Protein AF-A0A2V9PLI6-F1 (afdb_monomer)

Radius of gyration: 17.42 Å; Cα contacts (8 Å, |Δi|>4): 102; chains: 1; bounding box: 37×20×44 Å

Solvent-accessible surface area (backbone atoms only — not comparable to full-atom values): 4084 Å² total; per-residue (Å²): 132,89,78,93,75,79,70,88,65,59,51,70,51,78,51,74,45,83,46,70,52,76,43,81,51,78,52,96,96,53,80,72,42,82,42,80,49,77,46,62,36,38,36,41,40,33,38,32,67,47,99,84,73,43,82,44,79,52,72,53,72,52,113

Structure (mmCIF, N/CA/C/O backbone):
data_AF-A0A2V9PLI6-F1
#
_entry.id   AF-A0A2V9PLI6-F1
#
loop_
_atom_site.group_PDB
_atom_site.id
_atom_site.type_symbol
_atom_site.label_atom_id
_atom_site.label_alt_id
_atom_site.label_comp_id
_atom_site.label_asym_id
_atom_site.label_entity_id
_atom_site.label_seq_id
_atom_site.pdbx_PDB_ins_code
_atom_site.Cartn_x
_atom_site.Cartn_y
_atom_site.Cartn_z
_atom_site.occupancy
_atom_site.B_iso_or_equiv
_atom_site.auth_seq_id
_atom_site.auth_comp_id
_atom_site.auth_asym_id
_atom_site.auth_atom_id
_atom_site.pdbx_PDB_model_num
ATOM 1 N N . GLY A 1 1 ? 9.564 6.990 4.288 1.00 46.59 1 GLY A N 1
ATOM 2 C CA . GLY A 1 1 ? 8.341 7.722 3.931 1.00 46.59 1 GLY A CA 1
ATOM 3 C C . GLY A 1 1 ? 7.649 8.147 5.202 1.00 46.59 1 GLY A C 1
ATOM 4 O O . GLY A 1 1 ? 7.608 7.358 6.134 1.00 46.59 1 GLY A O 1
ATOM 5 N N . VAL A 1 2 ? 7.159 9.383 5.273 1.00 41.06 2 VAL A N 1
ATOM 6 C CA . VAL A 1 2 ? 6.029 9.672 6.165 1.00 41.06 2 VAL A CA 1
ATOM 7 C C . VAL A 1 2 ? 4.820 9.140 5.428 1.00 41.06 2 VAL A C 1
ATOM 9 O O . VAL A 1 2 ? 4.654 9.453 4.254 1.00 41.06 2 VAL A O 1
ATOM 12 N N . GLU A 1 3 ? 4.049 8.294 6.087 1.00 49.94 3 GLU A N 1
ATOM 13 C CA . GLU A 1 3 ? 2.948 7.573 5.475 1.00 49.94 3 GLU A CA 1
ATOM 14 C C . GLU A 1 3 ? 1.635 8.154 6.001 1.00 49.94 3 GLU A C 1
ATOM 16 O O . GLU A 1 3 ? 1.194 7.793 7.094 1.00 49.94 3 GLU A O 1
ATOM 21 N N . PRO A 1 4 ? 1.034 9.134 5.303 1.00 47.03 4 PRO A N 1
ATOM 22 C CA . PRO A 1 4 ? -0.151 9.813 5.779 1.00 47.03 4 PRO A CA 1
ATOM 23 C C . PRO A 1 4 ? -1.370 9.065 5.238 1.00 47.03 4 PRO A C 1
ATOM 25 O O . PRO A 1 4 ? -2.056 9.531 4.335 1.00 47.03 4 PRO A O 1
ATOM 28 N N . SER A 1 5 ? -1.626 7.874 5.767 1.00 53.72 5 SER A N 1
ATOM 29 C CA . SER A 1 5 ? -2.873 7.137 5.526 1.00 53.72 5 SER A CA 1
ATOM 30 C C . SER A 1 5 ? -3.421 6.572 6.834 1.00 53.72 5 SER A C 1
ATOM 32 O O . SER A 1 5 ? -3.820 5.416 6.945 1.00 53.72 5 SER A O 1
ATOM 34 N N . THR A 1 6 ? -3.441 7.404 7.873 1.00 64.81 6 THR A N 1
ATOM 35 C CA . THR A 1 6 ? -3.997 7.039 9.174 1.00 64.81 6 THR A CA 1
ATOM 36 C C . THR A 1 6 ? -5.503 7.283 9.210 1.00 64.81 6 THR A C 1
ATOM 38 O O . THR A 1 6 ? -5.978 8.340 9.617 1.00 64.81 6 THR A O 1
ATOM 41 N N . ILE A 1 7 ? -6.274 6.262 8.830 1.00 74.94 7 ILE A N 1
ATOM 42 C CA . ILE A 1 7 ? -7.666 6.126 9.275 1.00 74.94 7 ILE A CA 1
ATOM 43 C C . ILE A 1 7 ? -7.613 5.647 10.730 1.00 74.94 7 ILE A C 1
ATOM 45 O O . ILE A 1 7 ? -7.368 4.475 11.005 1.00 74.94 7 ILE A O 1
ATOM 49 N N . THR A 1 8 ? -7.791 6.563 11.680 1.00 81.38 8 THR A N 1
ATOM 50 C CA . THR A 1 8 ? -7.609 6.287 13.119 1.00 81.38 8 THR A CA 1
ATOM 51 C C . THR A 1 8 ? -8.767 5.522 13.758 1.00 81.38 8 THR A C 1
ATOM 53 O O . THR A 1 8 ? -8.646 5.055 14.887 1.00 81.38 8 THR A O 1
ATOM 56 N N . ASN A 1 9 ? -9.883 5.383 13.047 1.00 83.00 9 ASN A N 1
ATOM 57 C CA . ASN A 1 9 ? -11.105 4.723 13.501 1.00 83.00 9 ASN A CA 1
ATOM 58 C C . ASN A 1 9 ? -11.490 3.519 12.633 1.00 83.00 9 ASN A C 1
ATOM 60 O O . ASN A 1 9 ? -12.651 3.115 12.617 1.00 83.00 9 ASN A O 1
ATOM 64 N N . PHE A 1 10 ? -10.523 2.959 11.907 1.00 87.75 10 PHE A N 1
ATOM 65 C CA . PHE A 1 10 ? -10.745 1.746 11.142 1.00 87.75 10 PHE A CA 1
ATOM 66 C C . PHE A 1 10 ? -10.953 0.550 12.077 1.00 87.75 10 PHE A C 1
ATOM 68 O O . PHE A 1 10 ? -10.172 0.333 13.006 1.00 87.75 10 PHE A O 1
ATOM 7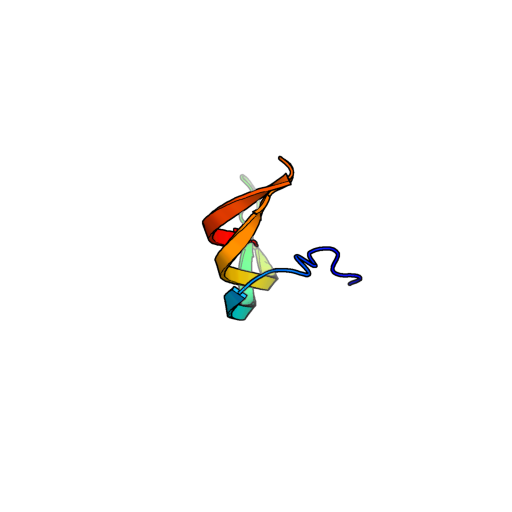5 N N . ASN A 1 11 ? -11.970 -0.259 11.792 1.00 91.19 11 ASN A N 1
ATOM 76 C CA . ASN A 1 11 ? -12.189 -1.547 12.437 1.00 91.19 11 ASN A CA 1
ATOM 77 C C . ASN A 1 11 ? -12.370 -2.633 11.372 1.00 91.19 11 ASN A C 1
ATOM 79 O O . ASN A 1 11 ? -13.394 -2.691 10.690 1.00 91.19 11 ASN A O 1
ATOM 83 N N . GLY A 1 12 ? -11.368 -3.496 11.225 1.00 90.88 12 GLY A N 1
ATOM 84 C CA . GLY A 1 12 ? -11.392 -4.571 10.245 1.00 90.88 12 GLY A CA 1
ATOM 85 C C . GLY A 1 12 ? -10.015 -5.161 9.984 1.00 90.88 12 GLY A C 1
ATOM 86 O O . GLY A 1 12 ? -9.140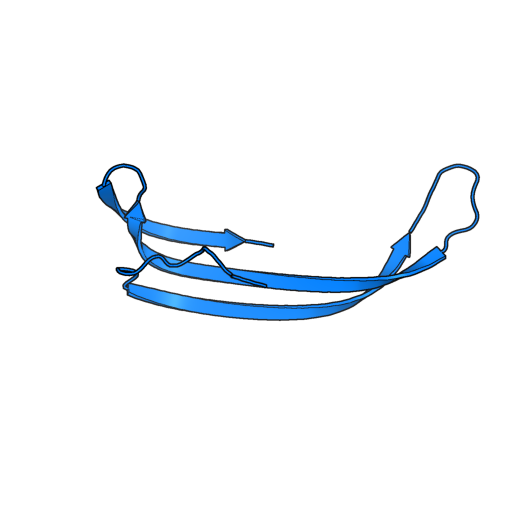 -5.159 10.847 1.00 90.88 12 GLY A O 1
ATOM 87 N N . PHE A 1 13 ? -9.828 -5.671 8.771 1.00 92.06 13 PHE A N 1
ATOM 88 C CA . PHE A 1 13 ? -8.593 -6.311 8.343 1.00 92.06 13 PHE A CA 1
ATOM 89 C C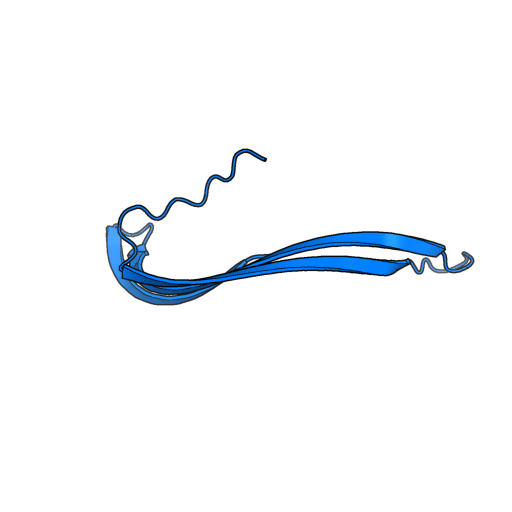 . PHE A 1 13 ? -7.747 -5.373 7.480 1.00 92.06 13 PHE A C 1
ATOM 91 O O . PHE A 1 13 ? -8.260 -4.753 6.546 1.00 92.06 13 PHE A O 1
ATOM 98 N N . VAL A 1 14 ? -6.444 -5.337 7.762 1.00 89.31 14 VAL A N 1
ATOM 99 C CA . VAL A 1 14 ? -5.431 -4.675 6.935 1.00 89.31 14 VAL A CA 1
ATOM 100 C C . VAL A 1 14 ? -4.435 -5.725 6.468 1.00 89.31 14 VAL A C 1
ATOM 102 O O . VAL A 1 14 ? -3.881 -6.462 7.283 1.00 89.31 14 VAL A O 1
ATOM 105 N N . GLY A 1 15 ? -4.199 -5.778 5.162 1.00 89.19 15 GLY A N 1
ATOM 106 C CA . GLY A 1 15 ? -3.119 -6.551 4.565 1.00 89.19 15 GLY A CA 1
ATOM 107 C C . GLY A 1 15 ? -2.174 -5.646 3.787 1.00 89.19 15 GLY A C 1
ATOM 108 O O . GLY A 1 15 ? -2.582 -4.610 3.261 1.00 89.19 15 GLY A O 1
ATOM 109 N N . TRP A 1 16 ? -0.908 -6.041 3.719 1.00 89.19 16 TRP A N 1
ATOM 110 C CA . TRP A 1 16 ? 0.133 -5.313 3.003 1.00 89.19 16 TRP A CA 1
ATOM 111 C C . TRP A 1 16 ? 1.103 -6.286 2.335 1.00 89.19 16 TRP A C 1
ATOM 113 O O . TRP A 1 16 ? 1.247 -7.433 2.769 1.00 89.19 16 TRP A O 1
ATOM 123 N N . ALA A 1 17 ? 1.758 -5.818 1.281 1.00 87.81 17 ALA A N 1
ATOM 124 C CA . ALA A 1 17 ? 2.820 -6.524 0.594 1.00 87.81 17 ALA A CA 1
ATOM 125 C C . ALA A 1 17 ? 3.831 -5.517 0.041 1.00 87.81 17 ALA A C 1
ATOM 127 O O . ALA A 1 17 ? 3.480 -4.651 -0.756 1.00 87.81 17 ALA A O 1
ATOM 128 N N . ALA A 1 18 ? 5.096 -5.682 0.421 1.00 90.69 18 ALA A N 1
ATOM 129 C CA . ALA A 1 18 ? 6.204 -5.091 -0.313 1.00 90.69 18 ALA A CA 1
ATOM 130 C C . ALA A 1 18 ? 6.560 -6.027 -1.473 1.00 90.69 18 ALA A C 1
ATOM 132 O O . ALA A 1 18 ? 6.950 -7.177 -1.259 1.00 90.69 18 ALA A O 1
ATOM 133 N N . VAL A 1 19 ? 6.390 -5.546 -2.699 1.00 90.56 19 VAL A N 1
ATOM 134 C CA . VAL A 1 19 ? 6.668 -6.291 -3.925 1.00 90.56 19 VAL A CA 1
ATOM 135 C C . VAL A 1 19 ? 7.845 -5.633 -4.621 1.00 90.56 19 VAL A C 1
ATOM 137 O O . VAL A 1 19 ? 7.778 -4.466 -4.987 1.00 90.56 19 VAL A O 1
ATOM 140 N N . GLY A 1 20 ? 8.919 -6.388 -4.823 1.00 93.00 20 GLY A N 1
ATOM 141 C CA . GLY A 1 20 ? 10.087 -5.931 -5.565 1.00 93.00 20 GLY A CA 1
ATOM 142 C C . GLY A 1 20 ? 10.460 -6.896 -6.679 1.00 93.00 20 GLY A C 1
ATOM 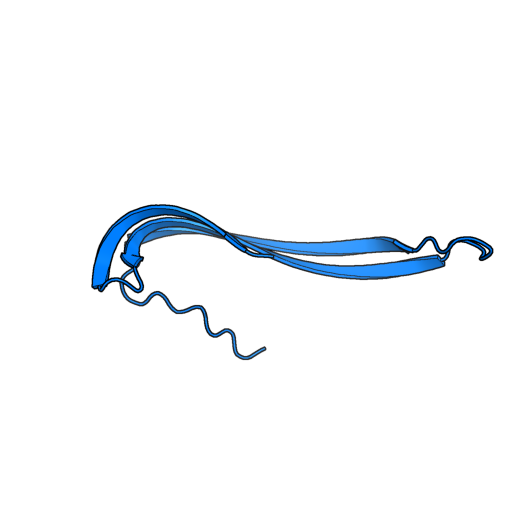143 O O . GLY A 1 20 ? 10.066 -8.066 -6.670 1.00 93.00 20 GLY A O 1
ATOM 144 N N . GLY A 1 21 ? 11.240 -6.413 -7.640 1.00 94.88 21 GLY A N 1
ATOM 145 C CA . GLY A 1 21 ? 11.763 -7.248 -8.713 1.00 94.88 21 GLY A CA 1
ATOM 146 C C . GLY A 1 21 ? 12.423 -6.451 -9.827 1.00 94.88 21 GLY A C 1
ATOM 147 O O . GLY A 1 21 ? 12.692 -5.262 -9.690 1.00 94.88 21 GLY A O 1
ATOM 148 N N . MET A 1 22 ? 12.672 -7.124 -10.949 1.00 97.06 22 MET A N 1
ATOM 149 C CA . MET A 1 22 ? 13.153 -6.493 -12.177 1.00 97.06 22 MET A CA 1
ATOM 150 C C . MET A 1 22 ? 11.989 -6.324 -13.154 1.00 97.06 22 MET A C 1
ATOM 152 O O . MET A 1 22 ? 11.324 -7.296 -13.510 1.00 97.06 22 MET A O 1
ATOM 156 N N . GLY A 1 23 ? 11.746 -5.091 -13.586 1.00 93.81 23 GLY A N 1
ATOM 157 C CA . GLY A 1 23 ? 10.788 -4.743 -14.630 1.00 93.81 23 GLY A CA 1
ATOM 158 C C . GLY A 1 23 ? 11.469 -4.606 -15.990 1.00 93.81 23 GLY A C 1
ATOM 159 O O . GLY A 1 23 ? 12.678 -4.391 -16.077 1.00 93.81 23 GLY A O 1
ATOM 160 N N . THR A 1 24 ? 10.688 -4.710 -17.067 1.00 96.62 24 THR A N 1
ATOM 161 C CA . THR A 1 24 ? 11.161 -4.415 -18.429 1.00 96.62 24 THR A CA 1
ATOM 162 C C . THR A 1 24 ? 10.607 -3.070 -18.876 1.00 96.62 24 THR A C 1
ATOM 164 O O . THR A 1 24 ? 9.413 -2.939 -19.137 1.00 96.62 24 THR A O 1
ATOM 167 N N . HIS A 1 25 ? 11.479 -2.071 -18.963 1.00 94.44 25 HIS A N 1
ATOM 168 C CA . HIS A 1 25 ? 11.158 -0.749 -19.480 1.00 94.44 25 HIS A CA 1
ATOM 169 C C . HIS A 1 25 ? 11.310 -0.749 -21.004 1.00 94.44 25 HIS A C 1
ATOM 171 O O . HIS A 1 25 ? 12.378 -1.076 -21.526 1.00 94.44 25 HIS A O 1
ATOM 177 N N . THR A 1 26 ? 10.229 -0.415 -21.712 1.00 96.44 26 THR A N 1
ATOM 178 C CA . THR A 1 26 ? 10.182 -0.410 -23.181 1.00 96.44 26 THR A CA 1
ATOM 179 C C . THR A 1 26 ? 9.807 0.978 -23.679 1.00 96.44 26 THR A C 1
ATOM 181 O O . THR A 1 26 ? 8.744 1.490 -23.333 1.00 96.44 26 THR A O 1
ATOM 184 N N . VAL A 1 27 ? 10.658 1.551 -24.528 1.00 95.25 27 VAL A N 1
ATOM 185 C CA . VAL A 1 27 ? 10.435 2.828 -25.217 1.00 95.25 27 VAL A CA 1
ATOM 186 C C . VAL A 1 27 ? 10.542 2.579 -26.720 1.00 95.25 27 VAL A C 1
ATOM 188 O O . VAL A 1 27 ? 11.422 1.847 -27.175 1.00 95.25 27 VAL A O 1
ATOM 191 N N . ILE A 1 28 ? 9.622 3.145 -27.506 1.00 95.88 28 ILE A N 1
ATOM 192 C CA . ILE A 1 28 ? 9.617 2.973 -28.967 1.00 95.88 28 ILE A CA 1
ATOM 193 C C . ILE A 1 28 ? 10.925 3.525 -29.547 1.00 95.88 28 ILE A C 1
ATOM 195 O O . ILE A 1 28 ? 11.237 4.696 -29.360 1.00 95.88 28 ILE A O 1
ATOM 199 N N . GLY A 1 29 ? 11.655 2.689 -30.292 1.00 95.62 29 GLY A N 1
ATOM 200 C CA . GLY A 1 29 ? 12.929 3.058 -30.921 1.00 95.62 29 GLY A CA 1
ATOM 201 C C . GLY A 1 29 ? 14.169 2.810 -30.056 1.00 95.62 29 GLY A C 1
ATOM 202 O O . GLY A 1 29 ? 15.279 3.018 -30.539 1.00 95.62 29 GLY A O 1
ATOM 203 N N . GLU A 1 30 ? 14.005 2.320 -28.826 1.00 96.69 30 GLU A N 1
ATOM 204 C CA . GLU A 1 30 ? 15.105 1.996 -27.916 1.00 96.69 30 GLU A CA 1
ATOM 205 C C . GLU A 1 30 ? 15.178 0.493 -27.626 1.00 96.69 30 GLU A C 1
ATOM 207 O O . GLU A 1 30 ? 14.188 -0.239 -27.710 1.00 96.69 30 GLU A O 1
ATOM 212 N N . ALA A 1 31 ? 16.372 0.020 -27.264 1.00 95.56 31 ALA A N 1
ATOM 213 C CA . ALA A 1 31 ? 16.527 -1.330 -26.742 1.00 95.56 31 ALA A CA 1
ATOM 214 C C . ALA A 1 31 ? 15.858 -1.432 -25.353 1.00 95.56 31 ALA A C 1
ATOM 216 O O . ALA A 1 31 ? 16.030 -0.520 -24.539 1.00 95.56 31 ALA A O 1
ATOM 217 N N . PRO A 1 32 ? 15.134 -2.526 -25.049 1.00 96.19 32 PRO A N 1
ATOM 218 C CA . PRO A 1 32 ? 14.538 -2.726 -23.732 1.00 96.19 32 PRO A CA 1
ATOM 219 C C . PRO A 1 32 ? 15.582 -2.692 -22.612 1.00 96.19 32 PRO A C 1
ATOM 221 O O . PRO A 1 32 ? 16.685 -3.221 -22.762 1.00 96.19 32 PRO A O 1
ATOM 224 N N . GLN A 1 33 ? 15.210 -2.115 -21.470 1.00 97.25 33 GLN A N 1
ATOM 225 C CA . GLN A 1 33 ? 16.061 -2.051 -20.282 1.00 97.25 33 GLN A CA 1
ATOM 226 C C . GLN A 1 33 ? 15.434 -2.829 -19.127 1.00 97.25 33 GLN A C 1
ATOM 228 O O . GLN A 1 33 ? 14.219 -2.786 -18.921 1.00 97.25 33 GLN A O 1
ATOM 233 N N . HIS A 1 34 ? 16.267 -3.516 -18.346 1.00 96.25 34 HIS A N 1
ATOM 234 C CA . HIS A 1 34 ? 15.842 -4.165 -17.109 1.00 96.25 34 HIS A CA 1
ATOM 235 C C . HIS A 1 34 ? 16.184 -3.277 -15.920 1.00 96.25 34 HIS A C 1
ATOM 237 O O . HIS A 1 34 ? 17.358 -3.044 -15.635 1.00 96.25 34 HIS A O 1
ATOM 243 N N . LEU A 1 35 ? 15.154 -2.784 -15.235 1.00 96.06 35 LEU A N 1
ATOM 244 C CA . LEU A 1 35 ? 15.288 -1.851 -14.117 1.00 96.06 35 LEU A CA 1
ATOM 245 C C . LEU A 1 35 ? 14.654 -2.445 -12.855 1.00 96.06 35 LEU A C 1
ATOM 247 O O . LEU A 1 35 ? 13.625 -3.117 -12.966 1.00 96.06 35 LEU A O 1
ATOM 251 N N . PRO A 1 36 ? 15.237 -2.220 -11.666 1.00 95.50 36 PRO A N 1
ATOM 252 C CA . PRO A 1 36 ? 1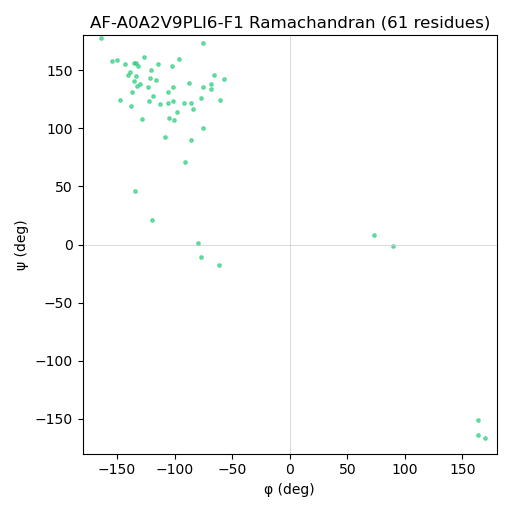4.604 -2.624 -10.421 1.00 95.50 36 PRO A CA 1
ATOM 253 C C . PRO A 1 36 ? 13.317 -1.822 -10.194 1.00 95.50 36 PRO A C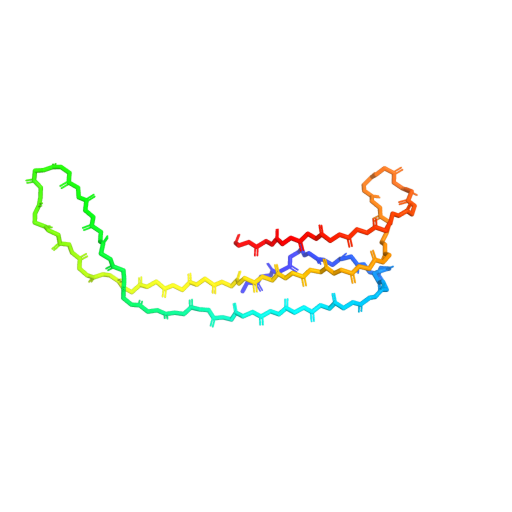 1
ATOM 255 O O . PRO A 1 36 ? 13.242 -0.642 -10.542 1.00 95.50 36 PRO A O 1
ATOM 258 N N . PHE A 1 37 ? 12.319 -2.453 -9.587 1.00 92.75 37 PHE A N 1
ATOM 259 C CA . PHE A 1 37 ? 11.120 -1.791 -9.089 1.00 92.75 37 PHE A CA 1
ATOM 260 C C . PHE A 1 37 ? 10.818 -2.240 -7.663 1.00 92.75 37 PHE A C 1
ATOM 262 O O . PHE A 1 37 ? 11.144 -3.361 -7.266 1.00 92.75 37 PHE A O 1
ATOM 269 N N . GLU A 1 38 ? 10.138 -1.363 -6.935 1.00 92.69 38 GLU A N 1
ATOM 270 C CA . GLU A 1 38 ? 9.528 -1.640 -5.642 1.00 92.69 38 GLU A CA 1
ATOM 271 C C . GLU A 1 38 ? 8.118 -1.046 -5.641 1.00 92.69 38 GLU A C 1
ATOM 273 O O . GLU A 1 38 ? 7.890 0.036 -6.185 1.00 92.69 38 GLU A O 1
ATOM 278 N N . ALA A 1 39 ? 7.173 -1.766 -5.050 1.00 88.31 39 ALA A N 1
ATOM 279 C CA . ALA A 1 39 ? 5.804 -1.336 -4.832 1.00 88.31 39 ALA A CA 1
ATOM 280 C C . ALA A 1 39 ? 5.383 -1.737 -3.416 1.00 88.31 39 ALA A C 1
ATOM 282 O O . ALA A 1 39 ? 5.571 -2.885 -3.009 1.00 88.31 39 ALA A O 1
ATOM 283 N N . ASP A 1 40 ? 4.801 -0.802 -2.675 1.00 87.81 40 ASP A N 1
ATOM 284 C CA . ASP A 1 40 ? 4.124 -1.088 -1.412 1.00 87.81 40 ASP A CA 1
ATOM 285 C C . ASP A 1 40 ? 2.625 -1.123 -1.701 1.00 87.81 40 ASP A C 1
ATOM 287 O O . ASP A 1 40 ? 2.010 -0.099 -1.985 1.00 87.81 40 ASP A O 1
ATOM 291 N N . VAL A 1 41 ? 2.044 -2.320 -1.694 1.00 87.44 41 VAL A N 1
ATOM 292 C CA . VAL A 1 41 ? 0.618 -2.511 -1.954 1.00 87.44 41 VAL A CA 1
ATOM 293 C C . VAL A 1 41 ? -0.075 -2.820 -0.648 1.00 87.44 41 VAL A C 1
ATOM 295 O O . VAL A 1 41 ? 0.325 -3.736 0.075 1.00 87.44 41 VAL A O 1
ATOM 298 N N . ARG A 1 42 ? -1.181 -2.134 -0.370 1.00 88.00 42 ARG A N 1
ATOM 299 C CA . ARG A 1 42 ? -2.006 -2.450 0.799 1.00 88.00 42 ARG A CA 1
ATOM 300 C C . ARG A 1 42 ? -3.473 -2.501 0.454 1.00 88.00 42 ARG A C 1
ATOM 302 O O . ARG A 1 42 ? -3.940 -1.895 -0.508 1.00 88.00 42 ARG A O 1
ATOM 309 N N . PHE A 1 43 ? -4.204 -3.236 1.276 1.00 88.75 43 PHE A N 1
ATOM 310 C CA . PHE A 1 43 ? -5.646 -3.341 1.187 1.00 88.75 43 PHE A CA 1
ATOM 311 C C . PHE A 1 43 ? -6.268 -3.345 2.575 1.00 88.75 43 PHE A C 1
ATOM 313 O O . PHE A 1 43 ? -5.714 -3.876 3.540 1.00 88.75 43 PHE A O 1
ATOM 320 N N . MET A 1 44 ? -7.446 -2.746 2.662 1.00 90.06 44 MET A N 1
ATOM 321 C CA . MET A 1 44 ? -8.212 -2.624 3.891 1.00 90.06 44 MET A CA 1
ATOM 322 C C . MET A 1 44 ? -9.637 -3.083 3.618 1.00 90.06 44 MET A C 1
ATOM 324 O O . MET A 1 44 ? -10.207 -2.770 2.572 1.00 90.06 44 MET A O 1
ATOM 328 N N . ARG A 1 45 ? -10.216 -3.833 4.556 1.00 93.06 45 ARG A N 1
ATOM 329 C CA . ARG A 1 45 ? -11.628 -4.231 4.535 1.00 93.06 45 ARG A CA 1
ATOM 330 C C . ARG A 1 45 ? -12.218 -4.113 5.932 1.00 93.06 45 ARG A C 1
ATOM 332 O O . ARG A 1 45 ? -11.768 -4.816 6.836 1.00 93.06 45 ARG A O 1
ATOM 339 N N . GLY A 1 46 ? -13.236 -3.278 6.098 1.00 92.69 46 GLY A N 1
ATOM 340 C CA . GLY A 1 46 ? -13.850 -3.046 7.402 1.00 92.69 46 GLY A CA 1
ATOM 341 C C . GLY A 1 46 ? -14.718 -1.798 7.459 1.00 92.69 46 GLY A C 1
ATOM 342 O O . GLY A 1 46 ? -15.111 -1.252 6.426 1.00 92.69 46 GLY A O 1
ATOM 343 N N . GLU A 1 47 ? -15.005 -1.380 8.685 1.00 95.56 47 GLU A N 1
ATOM 344 C CA . GLU A 1 47 ? -15.720 -0.149 9.016 1.00 95.56 47 GLU A CA 1
ATOM 345 C C . GLU A 1 47 ? -14.737 1.023 9.131 1.00 95.56 47 GLU A C 1
ATOM 347 O O . GLU A 1 47 ? -13.648 0.869 9.692 1.00 95.56 47 GLU A O 1
ATOM 352 N N . PHE A 1 48 ? -15.107 2.192 8.615 1.00 90.50 48 PHE A N 1
ATOM 353 C CA . PHE A 1 48 ? -14.315 3.420 8.703 1.00 90.50 48 PHE A CA 1
ATOM 354 C C . PHE A 1 48 ? -15.193 4.667 8.603 1.00 90.50 48 PHE A C 1
ATOM 356 O O . PHE A 1 48 ? -16.272 4.630 8.016 1.00 90.50 48 PHE A O 1
ATOM 363 N N . VAL A 1 49 ? -14.701 5.807 9.098 1.00 90.88 49 VAL A N 1
ATOM 364 C CA . VAL A 1 49 ? -15.343 7.100 8.820 1.00 90.88 49 VAL A CA 1
ATOM 365 C C . VAL A 1 49 ? -14.715 7.730 7.584 1.00 90.88 49 VAL A C 1
ATOM 367 O O . VAL A 1 49 ? -13.505 7.952 7.536 1.00 90.88 49 VAL A O 1
ATOM 370 N N 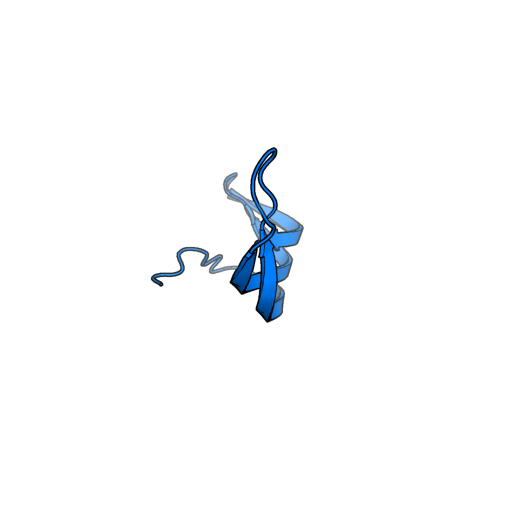. GLY A 1 50 ? -15.543 8.002 6.578 1.00 86.50 50 GLY A N 1
ATOM 371 C CA . GLY A 1 50 ? -15.120 8.622 5.327 1.00 86.50 50 GLY A CA 1
ATOM 372 C C . GLY A 1 50 ? -14.859 10.122 5.470 1.00 86.50 50 GLY A C 1
ATOM 373 O O . GLY A 1 50 ? -15.173 10.741 6.486 1.00 86.50 50 GLY A O 1
ATOM 374 N N . ALA A 1 51 ? -14.336 10.741 4.409 1.00 87.56 51 ALA A N 1
ATOM 375 C CA . ALA A 1 51 ? -14.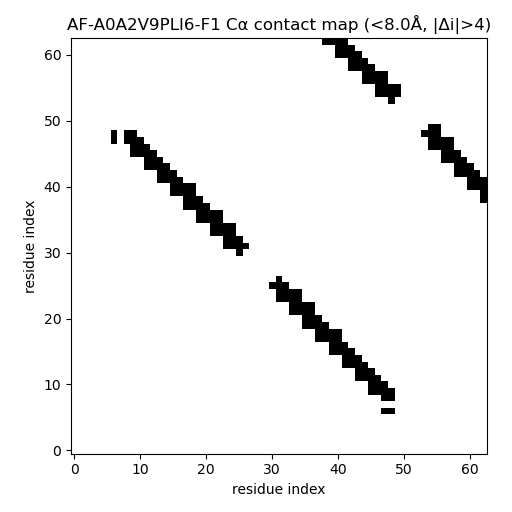138 12.196 4.352 1.00 87.56 51 ALA A CA 1
ATOM 376 C C . ALA A 1 51 ? -15.454 12.995 4.468 1.00 87.56 51 ALA A C 1
ATOM 378 O O . ALA A 1 51 ? -15.441 14.182 4.779 1.00 87.56 51 ALA A O 1
ATOM 379 N N . ASP A 1 52 ? -16.592 12.338 4.243 1.00 92.06 52 ASP A N 1
ATOM 380 C CA . ASP A 1 52 ? -17.933 12.876 4.463 1.00 92.06 52 ASP A CA 1
ATOM 381 C C . ASP A 1 52 ? -18.383 12.835 5.937 1.00 92.06 52 ASP A C 1
ATOM 383 O O . ASP A 1 52 ? -19.513 13.213 6.245 1.00 92.06 52 ASP A O 1
ATOM 387 N N . GLY A 1 53 ? -17.528 12.358 6.847 1.00 91.44 53 GLY A N 1
ATOM 388 C CA . GLY A 1 53 ? -17.807 12.248 8.277 1.00 91.44 53 GLY A CA 1
ATOM 389 C C . GLY A 1 53 ? -18.778 11.125 8.649 1.00 91.44 53 GLY A C 1
ATOM 390 O O . GLY A 1 53 ? -19.191 11.046 9.805 1.00 91.44 53 GLY A O 1
ATOM 391 N N . ARG A 1 54 ? -19.160 10.255 7.705 1.00 94.44 54 ARG A N 1
ATOM 392 C CA . ARG A 1 54 ? -20.104 9.152 7.943 1.00 94.44 54 ARG A CA 1
ATOM 393 C C . ARG A 1 54 ? -19.376 7.824 8.089 1.00 94.44 54 ARG A C 1
ATOM 395 O O . ARG A 1 54 ? -18.295 7.650 7.538 1.00 94.44 54 ARG A O 1
ATOM 402 N N . ASN A 1 55 ? -19.987 6.892 8.819 1.00 94.56 55 ASN A N 1
ATOM 403 C CA . ASN A 1 55 ? -19.490 5.523 8.914 1.00 94.56 55 ASN A CA 1
ATOM 404 C C . ASN A 1 55 ? -19.808 4.747 7.628 1.00 94.56 55 ASN A C 1
ATOM 406 O O . ASN A 1 55 ? -20.935 4.811 7.131 1.00 94.56 55 ASN A O 1
ATOM 410 N N . HIS A 1 56 ? -18.833 3.998 7.129 1.00 92.56 56 HIS A N 1
ATOM 411 C CA . HIS A 1 56 ? -18.927 3.181 5.926 1.00 92.56 56 HIS A CA 1
ATOM 412 C C . HIS A 1 56 ? -18.356 1.795 6.186 1.00 92.56 56 HIS A C 1
ATOM 414 O O . HIS A 1 56 ? -17.328 1.660 6.841 1.00 92.56 56 HIS A O 1
ATOM 420 N N . HIS A 1 57 ? -18.965 0.793 5.559 1.00 95.31 57 HIS A N 1
ATOM 421 C CA . HIS A 1 57 ? -18.425 -0.555 5.446 1.00 95.31 57 HIS A CA 1
ATOM 422 C C . HIS A 1 57 ? -17.923 -0.765 4.018 1.00 95.31 57 HIS A C 1
ATOM 424 O O . HIS A 1 57 ? -18.697 -0.635 3.066 1.00 95.31 57 HIS A O 1
ATOM 430 N N . GLY A 1 58 ? -16.645 -1.096 3.841 1.00 90.81 58 GLY A N 1
ATOM 431 C CA . GLY A 1 58 ? -16.088 -1.231 2.498 1.00 90.81 58 GLY A CA 1
ATOM 432 C C . GLY A 1 58 ? -14.757 -1.963 2.421 1.00 90.81 58 GLY A C 1
ATOM 433 O O . GLY A 1 58 ? -14.187 -2.384 3.427 1.00 90.81 58 GLY A O 1
ATOM 434 N N . ALA A 1 59 ? -14.280 -2.117 1.186 1.00 91.06 59 ALA A N 1
ATOM 435 C CA . ALA A 1 59 ? -12.957 -2.632 0.866 1.00 91.06 59 ALA A CA 1
ATOM 436 C C . ALA A 1 59 ? -12.281 -1.723 -0.167 1.00 91.06 59 ALA A C 1
ATOM 438 O O . ALA A 1 59 ? -12.923 -1.309 -1.133 1.00 91.06 59 ALA A O 1
ATOM 439 N N . PHE A 1 60 ? -11.002 -1.419 0.035 1.00 86.12 60 PHE A N 1
ATOM 440 C CA . PHE A 1 60 ? -10.204 -0.589 -0.868 1.00 86.12 60 PHE A CA 1
ATOM 441 C C . PHE A 1 60 ? -8.726 -0.988 -0.820 1.00 86.12 60 PHE A C 1
ATOM 443 O O . PHE A 1 60 ? -8.268 -1.609 0.141 1.00 86.12 60 PHE A O 1
ATOM 450 N N . SER A 1 61 ? -7.983 -0.634 -1.867 1.00 85.12 61 SER A N 1
ATOM 451 C CA . SER A 1 61 ? -6.550 -0.898 -2.002 1.00 85.12 61 SER A CA 1
ATOM 452 C C . SER A 1 61 ? -5.805 0.330 -2.510 1.00 85.12 61 SER A C 1
ATOM 454 O O . SER A 1 61 ? -6.393 1.176 -3.183 1.00 85.12 61 SER A O 1
ATOM 456 N N . PHE A 1 62 ? -4.511 0.399 -2.218 1.00 79.44 62 PHE A N 1
ATOM 457 C CA . PHE A 1 62 ? -3.604 1.460 -2.646 1.00 79.44 62 PHE A CA 1
ATOM 458 C C . PHE A 1 62 ? -2.251 0.869 -3.065 1.00 79.44 62 PHE A C 1
ATOM 460 O O . PHE A 1 62 ? -1.865 -0.194 -2.569 1.00 79.44 62 PHE A O 1
ATOM 467 N N . ILE A 1 63 ? -1.606 1.536 -4.027 1.00 76.50 63 ILE A N 1
ATOM 468 C CA . ILE A 1 63 ? -0.329 1.194 -4.677 1.00 76.50 63 ILE A CA 1
ATOM 469 C C . ILE A 1 63 ? 0.537 2.453 -4.674 1.00 76.50 63 ILE A C 1
ATOM 471 O O . ILE A 1 63 ? -0.062 3.539 -4.871 1.00 76.50 63 ILE A O 1
#

pLDDT: mean 87.14, std 12.98, range [41.06, 97.25]

Nearest PDB structures (foldseek):
  1jkf-assembly1_B-2  TM=5.222E-01  e=1.727E+00  Saccharomyces cerevisiae
  1p1h-assembly1_A  TM=5.191E-01  e=2.467E+00  Saccharomyces cerevisiae
  1p1h-assembly1_C  TM=5.163E-01  e=2.778E+00  Saccharomyces cerevisiae
  1p1h-assembly1_D  TM=5.257E-01  e=3.523E+00  Saccharomyces cerevisiae
  7nyd-assembly1_H  TM=2.360E-01  e=1.945E+00  Homo sapiens

Mean predicted aligned error: 6.39 Å

Secondary structure (DSSP,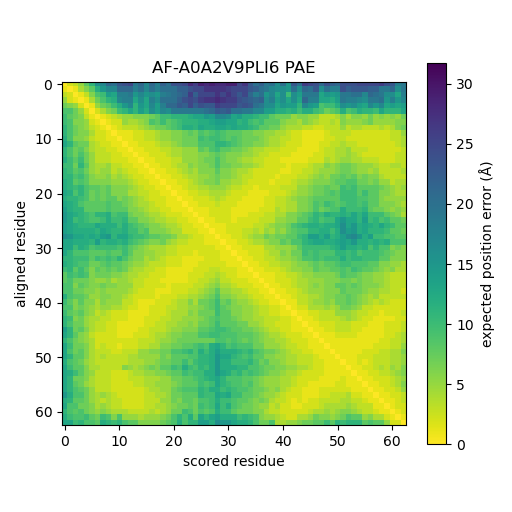 8-state):
-------TT-EEEEEEEEEEEEEEE--TTS--EEEEEEEEEEEEEEEEE-TTS-EEEEEEEE-

Sequence (63 aa):
GVEPSTITNFNGFVGWAAVGGMGTHTVIGEAPQHLPFEADVRFMRGEFVGADGRNHHGAFSFI

Foldseek 3Di:
DPDPPDQPPWDFDKDKDWDKDWDWDDDPPDDIDTDIDIDIKMKTFGWGQDPVRDIDGDIDMDD